Protein AF-A0A1G7IUK8-F1 (afdb_monomer_lite)

Foldseek 3Di:
DFLVVVVVVCVVVAWDFDDDDPQWTWTDHPPDDDIDTRRRPDRDDDD

Organism: NCBI:txid641691

Secondary structure (DSSP, 8-state):
-BHHHHHHHHHHTT-EEEEEETTEEEEE-SSS-S-EEEE--TTSBP-

InterPro domains:
  IPR012933 HicA mRNA interferase family [PF07927] (4-46)
  IPR038570 HicA superfamily [G3DSA:3.30.920.30] (1-47)

Structure (mmCIF, N/CA/C/O backbone):
data_AF-A0A1G7IUK8-F1
#
_entry.id   AF-A0A1G7IUK8-F1
#
loop_
_atom_site.group_PDB
_atom_site.id
_atom_site.type_symbol
_atom_site.label_atom_id
_atom_site.label_alt_id
_atom_site.label_comp_id
_atom_site.label_asym_id
_atom_site.label_entity_id
_atom_site.label_seq_id
_atom_site.pdbx_PDB_ins_code
_atom_site.Cartn_x
_atom_site.Cartn_y
_atom_site.Cartn_z
_atom_site.occupancy
_atom_site.B_iso_or_equiv
_atom_site.auth_seq_id
_atom_site.auth_comp_id
_atom_site.auth_asym_id
_atom_site.auth_atom_id
_atom_site.pdbx_PDB_model_num
ATOM 1 N N . MET A 1 1 ? -1.658 -8.049 -13.507 1.00 54.56 1 MET A N 1
ATOM 2 C CA . MET A 1 1 ? -2.474 -7.030 -12.779 1.00 54.56 1 MET A CA 1
ATOM 3 C C . MET A 1 1 ? -1.594 -5.818 -12.555 1.00 54.56 1 MET A C 1
ATOM 5 O O . MET A 1 1 ? -0.584 -5.953 -11.878 1.00 54.56 1 MET A O 1
ATOM 9 N N . LYS A 1 2 ? -1.950 -4.647 -13.104 1.00 60.53 2 LYS A N 1
ATOM 10 C CA . LYS A 1 2 ? -1.121 -3.440 -12.947 1.00 60.53 2 LYS A CA 1
ATOM 11 C C . LYS A 1 2 ? -0.856 -3.160 -11.462 1.00 60.53 2 LYS A C 1
ATOM 13 O O . LYS A 1 2 ? -1.816 -3.063 -10.692 1.00 60.53 2 LYS A O 1
ATOM 18 N N . CYS A 1 3 ? 0.412 -2.977 -11.082 1.00 65.88 3 CYS A N 1
ATOM 19 C CA . CYS A 1 3 ? 0.839 -2.650 -9.713 1.00 65.88 3 CYS A CA 1
ATOM 20 C C . CYS A 1 3 ? 0.016 -1.493 -9.119 1.00 65.88 3 CYS A C 1
ATOM 22 O O . CYS A 1 3 ? -0.429 -1.539 -7.972 1.00 65.88 3 CYS A O 1
ATOM 24 N N . SER A 1 4 ? -0.312 -0.499 -9.946 1.00 74.94 4 SER A N 1
ATOM 25 C CA . SER A 1 4 ? -1.130 0.653 -9.566 1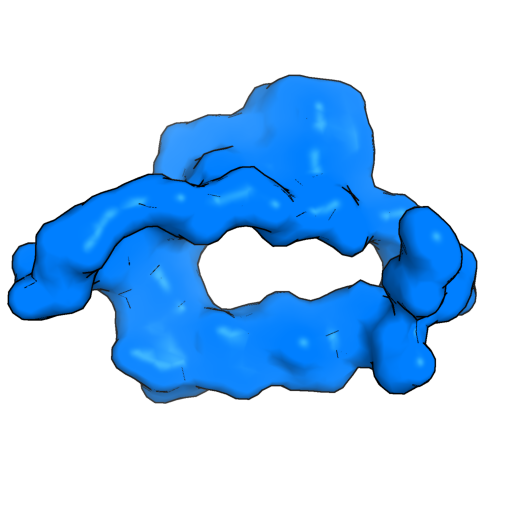.00 74.94 4 SER A CA 1
ATOM 26 C C . SER A 1 4 ? -2.550 0.309 -9.091 1.00 74.94 4 SER A C 1
ATOM 28 O O . SER A 1 4 ? -3.106 1.042 -8.272 1.00 74.94 4 SER A O 1
ATOM 30 N N . LYS A 1 5 ? -3.153 -0.799 -9.549 1.00 85.38 5 LYS A N 1
ATOM 31 C CA . LYS A 1 5 ? -4.485 -1.233 -9.092 1.00 85.38 5 LYS A CA 1
ATOM 32 C C . LYS A 1 5 ? -4.418 -1.837 -7.692 1.00 85.38 5 LYS A C 1
ATOM 34 O O . LYS A 1 5 ? -5.224 -1.462 -6.847 1.00 85.38 5 LYS A O 1
ATOM 39 N N . LEU A 1 6 ? -3.454 -2.725 -7.440 1.00 86.69 6 LEU A N 1
ATOM 40 C CA . LEU A 1 6 ? -3.280 -3.336 -6.121 1.00 86.69 6 LEU A CA 1
ATOM 41 C C . LEU A 1 6 ? -2.913 -2.284 -5.075 1.00 86.69 6 LEU A C 1
ATOM 43 O O . LEU A 1 6 ? -3.523 -2.248 -4.012 1.00 86.69 6 LEU A O 1
ATOM 47 N N . TYR A 1 7 ? -2.002 -1.370 -5.416 1.00 88.38 7 TYR A N 1
ATOM 48 C CA . TYR A 1 7 ? -1.639 -0.267 -4.532 1.00 88.38 7 TYR A CA 1
ATOM 49 C C . TYR A 1 7 ? -2.861 0.571 -4.128 1.00 88.38 7 TYR A C 1
ATOM 51 O O . TYR A 1 7 ? -3.056 0.848 -2.951 1.00 88.38 7 TYR A O 1
ATOM 59 N N . ARG A 1 8 ? -3.744 0.903 -5.084 1.00 90.38 8 ARG A N 1
ATOM 60 C CA . ARG A 1 8 ? -5.004 1.620 -4.812 1.00 90.38 8 ARG A CA 1
ATOM 61 C C . ARG A 1 8 ? -5.980 0.836 -3.935 1.00 90.38 8 ARG A C 1
ATOM 63 O O . ARG A 1 8 ? -6.709 1.450 -3.166 1.00 90.38 8 ARG A O 1
ATOM 70 N N . ILE A 1 9 ? -6.052 -0.486 -4.084 1.00 93.06 9 ILE A N 1
ATOM 71 C CA . ILE A 1 9 ? -6.906 -1.328 -3.234 1.00 93.06 9 ILE A CA 1
ATOM 72 C C . ILE A 1 9 ? -6.374 -1.308 -1.801 1.00 93.06 9 ILE A C 1
ATOM 74 O O . ILE A 1 9 ? -7.139 -1.049 -0.879 1.00 93.06 9 ILE A O 1
ATOM 78 N N . LEU A 1 10 ? -5.065 -1.507 -1.628 1.00 93.62 10 LEU A N 1
ATOM 79 C CA . LEU A 1 10 ? -4.415 -1.506 -0.319 1.00 93.62 10 LEU A CA 1
ATOM 80 C C . LEU A 1 10 ? -4.581 -0.160 0.392 1.00 93.62 10 LEU A C 1
ATOM 82 O O . LEU A 1 10 ? -4.976 -0.133 1.554 1.00 93.62 10 LEU A O 1
ATOM 86 N N . THR A 1 11 ? -4.358 0.958 -0.302 1.00 93.69 11 THR A N 1
ATOM 87 C CA . THR A 1 11 ? -4.522 2.282 0.313 1.00 93.69 11 THR A CA 1
ATOM 88 C C . THR A 1 11 ? -5.968 2.600 0.670 1.00 93.69 11 THR A C 1
ATOM 90 O O . THR A 1 11 ? -6.213 3.166 1.732 1.00 93.69 11 THR A O 1
ATOM 93 N N . LYS A 1 12 ? -6.943 2.184 -0.149 1.00 96.00 12 LYS A N 1
ATOM 94 C CA . LYS A 1 12 ? -8.372 2.294 0.194 1.00 96.00 12 LYS A CA 1
ATOM 95 C C . LYS A 1 12 ? -8.775 1.426 1.384 1.00 96.00 12 LYS A C 1
ATOM 97 O O . LYS A 1 12 ? -9.649 1.824 2.142 1.00 96.00 12 LYS A O 1
ATOM 102 N N . ASP A 1 13 ? -8.151 0.262 1.539 1.00 95.69 13 ASP A N 1
ATOM 103 C CA . ASP A 1 13 ? -8.353 -0.633 2.682 1.00 95.69 13 ASP A CA 1
ATOM 104 C C . ASP A 1 13 ? -7.698 -0.103 3.972 1.00 95.69 13 ASP A C 1
ATOM 106 O O . ASP A 1 13 ? -7.938 -0.654 5.037 1.00 95.69 13 ASP A O 1
ATOM 110 N N . GLY A 1 14 ? -6.912 0.979 3.902 1.00 96.62 14 GLY A N 1
ATOM 111 C CA . GLY A 1 14 ? -6.273 1.607 5.061 1.00 96.62 14 GLY A CA 1
ATOM 112 C C . GLY A 1 14 ? -4.803 1.232 5.249 1.00 96.62 14 GLY A C 1
ATOM 113 O O . GLY A 1 14 ? -4.209 1.572 6.272 1.00 96.62 14 GLY A O 1
ATOM 114 N N . TRP A 1 15 ? -4.188 0.548 4.279 1.00 97.62 15 TRP A N 1
ATOM 115 C CA . TRP A 1 15 ? -2.742 0.344 4.281 1.00 97.62 15 TRP A CA 1
ATOM 116 C C . TRP A 1 15 ? -2.018 1.609 3.837 1.00 97.62 15 TRP A C 1
ATOM 118 O O . TRP A 1 15 ? -2.295 2.167 2.778 1.00 97.62 15 TRP A O 1
ATOM 128 N N . TYR A 1 16 ? -1.017 2.024 4.597 1.00 95.88 16 TYR A N 1
ATOM 129 C CA . TYR A 1 16 ? -0.210 3.200 4.300 1.00 95.88 16 TYR A CA 1
ATOM 130 C C . TYR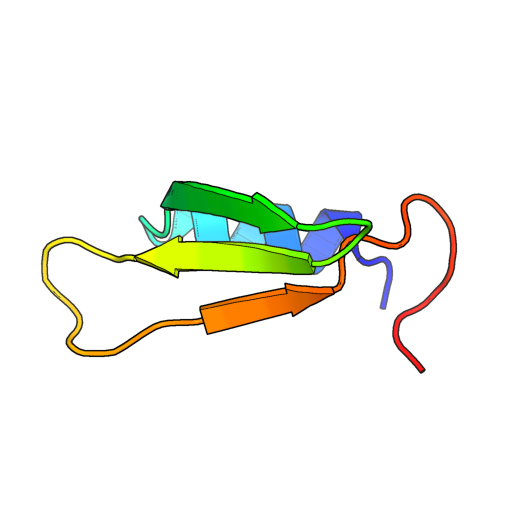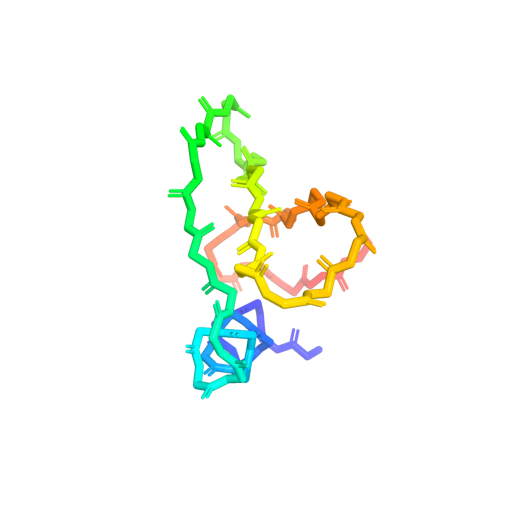 A 1 16 ? 1.274 2.845 4.266 1.00 95.88 16 TYR A C 1
ATOM 132 O O . TYR A 1 16 ? 1.739 1.935 4.958 1.00 95.88 16 TYR A O 1
ATOM 140 N N . ALA A 1 17 ? 2.027 3.549 3.422 1.00 95.56 17 ALA A N 1
ATOM 141 C CA . ALA A 1 17 ? 3.463 3.356 3.289 1.00 95.56 17 ALA A CA 1
ATOM 142 C C . ALA A 1 17 ? 4.194 3.866 4.540 1.00 95.56 17 ALA A C 1
ATOM 144 O O . ALA A 1 17 ? 3.942 4.976 4.998 1.00 95.56 17 ALA A O 1
ATOM 145 N N . VAL A 1 18 ? 5.121 3.064 5.068 1.00 97.06 18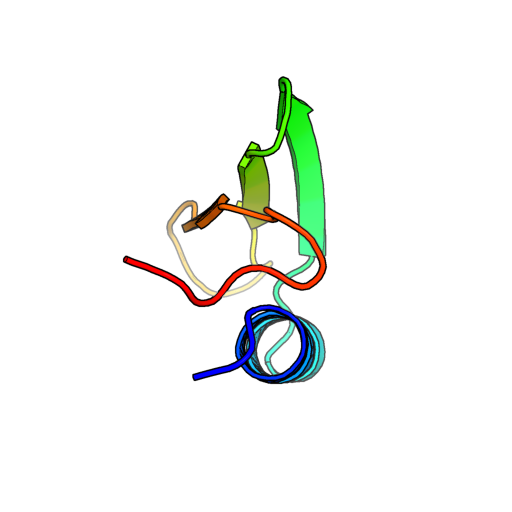 VAL A N 1
ATOM 146 C CA . VAL A 1 18 ? 5.958 3.435 6.225 1.00 97.06 18 VAL A CA 1
ATOM 147 C C . VAL A 1 18 ? 7.423 3.641 5.867 1.00 97.06 18 VAL A C 1
ATOM 149 O O . VAL A 1 18 ? 8.118 4.402 6.527 1.00 97.06 18 VAL A O 1
ATOM 152 N N . SER A 1 19 ? 7.919 2.956 4.838 1.00 95.69 19 SER A N 1
ATOM 153 C CA . SER A 1 19 ? 9.291 3.116 4.351 1.00 95.69 19 SER A CA 1
ATOM 154 C C . SER A 1 19 ? 9.423 2.514 2.961 1.00 95.69 19 SER A C 1
ATOM 156 O O . SER A 1 19 ? 8.757 1.520 2.670 1.00 95.69 19 SER A O 1
ATOM 158 N N . GLN A 1 20 ? 10.339 3.024 2.148 1.00 93.62 20 GLN A N 1
ATOM 159 C CA . GLN A 1 20 ? 10.649 2.467 0.835 1.00 93.62 20 GLN A CA 1
ATOM 160 C C . GLN A 1 20 ? 12.144 2.165 0.730 1.00 93.62 20 GLN A C 1
ATOM 162 O O . GLN A 1 20 ? 12.974 2.945 1.193 1.00 93.62 20 GLN A O 1
ATOM 167 N N . LYS A 1 21 ? 12.485 1.034 0.107 1.00 92.50 21 LYS A N 1
ATOM 168 C CA . LYS A 1 21 ? 13.857 0.695 -0.286 1.00 92.50 21 LYS A CA 1
ATOM 169 C C . LYS A 1 21 ? 13.842 0.191 -1.726 1.00 92.50 21 LYS A C 1
ATOM 171 O O . LYS A 1 21 ? 13.263 -0.854 -2.016 1.00 92.50 21 LYS A O 1
ATOM 176 N N . GLY A 1 22 ? 14.469 0.943 -2.628 1.00 89.44 22 GLY A N 1
ATOM 177 C CA . GLY A 1 22 ? 14.377 0.677 -4.065 1.00 89.44 22 GLY A CA 1
ATOM 178 C C . GLY A 1 22 ? 12.921 0.718 -4.538 1.00 89.44 22 GLY A C 1
A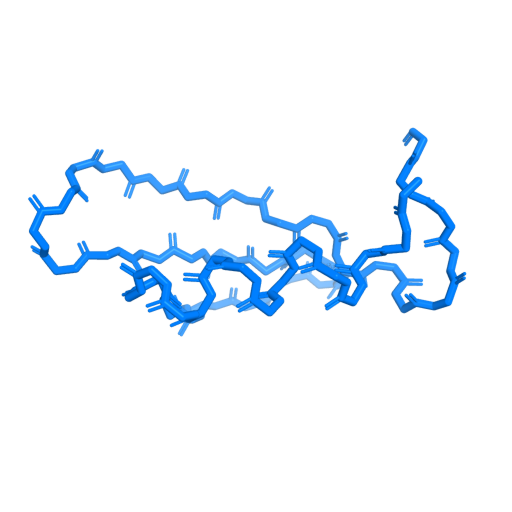TOM 179 O O . GLY A 1 22 ? 12.174 1.625 -4.170 1.00 89.44 22 GLY A O 1
ATOM 180 N N . SER A 1 23 ? 12.508 -0.284 -5.311 1.00 87.50 23 SER A N 1
ATOM 181 C CA . SER A 1 23 ? 11.121 -0.439 -5.763 1.00 87.50 23 SER A CA 1
ATOM 182 C C . SER A 1 23 ? 10.180 -1.001 -4.693 1.00 87.50 23 SER A C 1
ATOM 184 O O . SER A 1 23 ? 8.985 -1.060 -4.928 1.00 87.50 23 SER A O 1
ATOM 186 N N . HIS A 1 24 ? 10.656 -1.428 -3.521 1.00 90.31 24 HIS A N 1
ATOM 187 C CA . HIS A 1 24 ? 9.803 -2.088 -2.530 1.00 90.31 24 HIS A CA 1
ATOM 188 C C . HIS A 1 24 ? 9.313 -1.104 -1.468 1.00 90.31 24 HIS A C 1
ATOM 190 O O . HIS A 1 24 ? 10.106 -0.437 -0.797 1.00 90.31 24 HIS A O 1
ATOM 196 N N . VAL A 1 25 ? 7.996 -1.050 -1.285 1.00 93.44 25 VAL A N 1
ATOM 197 C CA . VAL A 1 25 ? 7.312 -0.211 -0.301 1.00 93.44 25 VAL A CA 1
ATOM 198 C C . VAL A 1 25 ? 6.841 -1.085 0.853 1.00 93.44 25 VAL A C 1
ATOM 200 O O . VAL A 1 25 ? 6.058 -2.012 0.674 1.00 93.44 25 VAL A O 1
ATOM 203 N N . LYS A 1 26 ? 7.293 -0.778 2.064 1.00 96.69 26 LYS A N 1
ATOM 204 C CA . LYS A 1 26 ? 6.763 -1.366 3.292 1.00 96.69 26 LYS A CA 1
ATOM 205 C C . LYS A 1 26 ? 5.471 -0.643 3.651 1.00 96.69 26 LYS A C 1
ATOM 207 O O . LYS A 1 26 ? 5.486 0.581 3.781 1.00 96.69 26 LYS A O 1
ATOM 212 N N . MET A 1 27 ? 4.386 -1.379 3.849 1.00 97.31 27 MET A N 1
ATOM 213 C CA . MET A 1 27 ? 3.087 -0.844 4.245 1.00 97.31 27 MET A CA 1
ATOM 214 C C . MET A 1 27 ? 2.637 -1.433 5.583 1.00 97.31 27 MET A C 1
ATOM 216 O O . MET A 1 27 ? 2.923 -2.593 5.894 1.00 97.31 27 MET A O 1
ATOM 220 N N . ARG A 1 28 ? 1.926 -0.623 6.368 1.00 97.69 28 ARG A N 1
ATOM 221 C CA . ARG A 1 28 ? 1.264 -1.015 7.619 1.00 97.69 28 ARG A CA 1
ATOM 222 C C . ARG A 1 28 ? -0.202 -0.616 7.583 1.00 97.69 28 ARG A C 1
ATOM 224 O O . ARG A 1 28 ? -0.600 0.197 6.757 1.00 97.69 28 ARG A O 1
ATOM 231 N N . HIS A 1 29 ? -0.977 -1.186 8.490 1.00 97.81 29 HIS A N 1
ATOM 232 C CA . HIS A 1 29 ? -2.375 -0.859 8.706 1.00 97.81 29 HIS A CA 1
ATOM 233 C C . HIS A 1 29 ? -2.602 -0.730 10.215 1.00 97.81 29 HIS A C 1
ATOM 235 O O . HIS A 1 29 ? -2.085 -1.533 10.984 1.00 97.81 29 HIS A O 1
ATOM 241 N N . GLU A 1 30 ? -3.390 0.251 10.654 1.00 95.38 30 GLU A N 1
ATOM 242 C CA . GLU A 1 30 ? -3.546 0.560 12.086 1.00 95.38 30 GLU A CA 1
ATOM 243 C C . GLU A 1 30 ? -4.201 -0.579 12.882 1.00 95.38 30 GLU A C 1
ATOM 245 O O . GLU A 1 30 ? -3.785 -0.892 13.990 1.00 95.38 30 GLU A O 1
ATOM 250 N N . LYS A 1 31 ? -5.227 -1.215 12.301 1.00 96.31 31 LYS A N 1
ATOM 251 C CA . LYS A 1 31 ? -5.998 -2.300 12.940 1.00 96.31 31 LYS A CA 1
ATOM 252 C C . LYS A 1 31 ? -5.575 -3.727 12.563 1.00 96.31 31 LYS A C 1
ATOM 254 O O . LYS A 1 31 ? -5.982 -4.667 13.236 1.00 96.31 31 LYS A O 1
ATOM 259 N N . LYS A 1 32 ? -4.841 -3.917 11.460 1.00 95.44 32 LYS A N 1
ATOM 260 C CA . LYS A 1 32 ? -4.498 -5.246 10.929 1.00 95.44 32 LYS A CA 1
ATOM 261 C C . LYS A 1 32 ? -3.036 -5.511 11.241 1.00 95.44 32 LYS A C 1
ATOM 263 O O . LYS A 1 32 ? -2.161 -4.787 10.776 1.00 95.44 32 LYS A O 1
ATOM 268 N N . ASN A 1 33 ? -2.788 -6.554 12.021 1.00 92.31 33 ASN A N 1
ATOM 269 C CA . ASN A 1 33 ? -1.434 -6.952 12.369 1.00 92.31 33 ASN A CA 1
ATOM 270 C C . ASN A 1 33 ? -0.724 -7.521 11.139 1.00 92.31 33 ASN A C 1
ATOM 272 O O . ASN A 1 33 ? -1.263 -8.376 10.438 1.00 92.31 33 ASN A O 1
ATOM 276 N N . GLY A 1 34 ? 0.492 -7.046 10.888 1.00 94.00 34 GLY A N 1
ATOM 277 C CA . GLY A 1 34 ? 1.316 -7.496 9.774 1.00 94.00 34 GLY A CA 1
ATOM 278 C C . GLY A 1 34 ? 1.997 -6.349 9.042 1.00 94.00 34 GLY A C 1
ATOM 279 O O . GLY A 1 34 ? 1.761 -5.167 9.296 1.00 94.00 34 GLY A O 1
ATOM 280 N N . ILE A 1 35 ? 2.888 -6.720 8.131 1.00 95.62 35 ILE A N 1
ATOM 281 C CA . ILE A 1 35 ? 3.605 -5.794 7.262 1.00 95.62 35 ILE A CA 1
ATOM 282 C C . ILE A 1 35 ? 3.477 -6.325 5.841 1.00 95.62 35 ILE A C 1
ATOM 284 O O . ILE A 1 35 ? 3.822 -7.476 5.584 1.00 95.62 35 ILE A O 1
ATOM 288 N N . ILE A 1 36 ? 3.023 -5.480 4.918 1.00 94.94 36 ILE A N 1
ATOM 289 C CA . ILE A 1 36 ? 3.049 -5.792 3.487 1.00 94.94 36 ILE A CA 1
ATOM 290 C C . ILE A 1 36 ? 4.332 -5.214 2.902 1.00 94.94 36 ILE A C 1
ATOM 292 O O . ILE A 1 36 ? 4.641 -4.042 3.111 1.00 94.94 36 ILE A O 1
ATOM 296 N N . ILE A 1 37 ? 5.074 -6.024 2.151 1.00 94.19 37 ILE A N 1
ATOM 297 C CA . ILE A 1 37 ? 6.154 -5.545 1.288 1.00 94.19 37 ILE A CA 1
ATOM 298 C C . ILE A 1 37 ? 5.609 -5.526 -0.136 1.00 94.19 37 ILE A C 1
ATOM 300 O O . ILE A 1 37 ? 5.443 -6.566 -0.762 1.00 94.19 37 ILE A O 1
ATOM 304 N N . PHE A 1 38 ? 5.273 -4.335 -0.619 1.00 91.25 38 PHE A N 1
ATOM 305 C CA . PHE A 1 38 ? 4.665 -4.116 -1.921 1.00 91.25 38 PHE A CA 1
ATOM 306 C C . PHE A 1 38 ? 5.742 -3.787 -2.971 1.00 91.25 38 PHE A C 1
ATOM 308 O O . PHE A 1 38 ? 6.404 -2.752 -2.845 1.00 91.25 38 PHE A O 1
ATOM 315 N N . PRO A 1 39 ? 5.934 -4.616 -4.011 1.00 87.81 39 PRO A N 1
ATOM 316 C CA . PRO A 1 39 ? 6.890 -4.335 -5.077 1.00 87.81 39 PRO A CA 1
ATOM 317 C C . PRO A 1 39 ? 6.303 -3.306 -6.062 1.00 87.81 39 PRO A C 1
ATOM 319 O O . PRO A 1 39 ? 5.495 -3.605 -6.935 1.00 87.81 39 PRO A O 1
ATOM 322 N N . ASN A 1 40 ? 6.696 -2.046 -5.913 1.00 79.38 40 ASN A N 1
ATOM 323 C CA . ASN A 1 40 ? 6.280 -0.919 -6.738 1.00 79.38 40 ASN A CA 1
ATOM 324 C C . ASN A 1 40 ? 7.231 -0.718 -7.933 1.00 79.38 40 ASN A C 1
ATOM 326 O O . ASN A 1 40 ? 8.045 0.205 -7.952 1.00 79.38 40 ASN A O 1
ATOM 330 N N . HIS A 1 41 ? 7.123 -1.580 -8.946 1.00 76.75 41 HIS A N 1
ATOM 331 C CA . HIS A 1 41 ? 7.895 -1.489 -10.199 1.00 76.75 41 HIS A CA 1
ATOM 332 C C . HIS A 1 41 ? 7.274 -0.533 -11.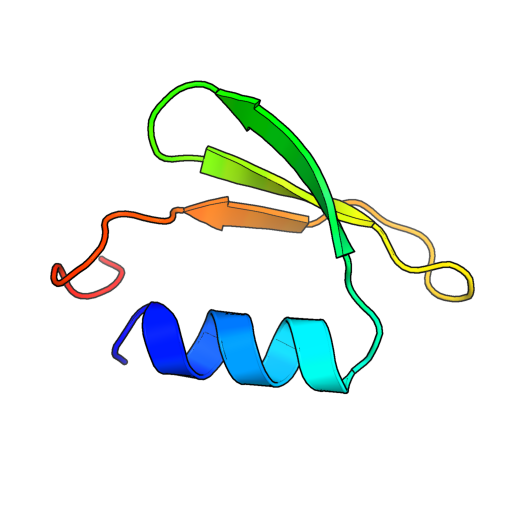240 1.00 76.75 41 HIS A C 1
ATOM 334 O O . HIS A 1 41 ? 7.564 -0.615 -12.433 1.00 76.75 41 HIS A O 1
ATOM 340 N N . GLY A 1 42 ? 6.402 0.385 -10.811 1.00 65.25 42 GLY A N 1
ATOM 341 C CA . GLY A 1 42 ? 5.771 1.360 -11.700 1.00 65.25 42 GLY A CA 1
ATOM 342 C C . GLY A 1 42 ? 4.833 0.713 -12.727 1.00 65.25 42 GLY A C 1
ATOM 343 O O . GLY A 1 42 ? 3.800 0.148 -12.359 1.00 65.25 42 GLY A O 1
ATOM 344 N N . SER A 1 43 ? 5.153 0.861 -14.018 1.00 58.78 43 SER A N 1
ATOM 345 C CA . SER A 1 43 ? 4.345 0.375 -15.149 1.00 58.78 43 SER A CA 1
ATOM 346 C C . SER A 1 43 ? 4.556 -1.103 -15.488 1.00 58.78 43 SER A C 1
ATOM 348 O O . SER A 1 43 ? 3.772 -1.640 -16.272 1.00 58.78 43 SER A O 1
ATOM 350 N N . GLN A 1 44 ? 5.559 -1.768 -14.906 1.00 59.62 44 GLN A N 1
ATOM 351 C CA . GLN A 1 44 ? 5.735 -3.209 -15.075 1.00 59.62 44 GLN A CA 1
ATOM 352 C C . GLN A 1 44 ? 4.667 -3.989 -14.294 1.00 59.62 44 GLN A C 1
ATOM 354 O O . GLN A 1 44 ? 4.284 -3.628 -13.177 1.00 59.62 44 GLN A O 1
ATOM 359 N N . GLU A 1 45 ? 4.150 -5.043 -14.926 1.00 54.91 45 GLU A N 1
ATOM 360 C CA . GLU A 1 45 ? 3.287 -6.046 -14.296 1.00 54.91 45 GLU A CA 1
ATOM 361 C C . GLU A 1 45 ? 4.009 -6.671 -13.085 1.00 54.91 45 GLU A C 1
ATOM 363 O O . GLU A 1 45 ? 5.234 -6.790 -13.090 1.00 54.91 45 GLU A O 1
ATOM 368 N N . MET A 1 46 ? 3.264 -7.071 -12.047 1.00 58.97 46 MET A N 1
ATOM 369 C CA . MET A 1 46 ? 3.835 -7.931 -11.004 1.00 58.97 46 MET A CA 1
ATOM 370 C C . MET A 1 46 ? 4.078 -9.322 -11.588 1.00 58.97 46 MET A C 1
ATOM 372 O O . MET A 1 46 ? 3.115 -9.957 -12.022 1.00 58.97 46 MET A O 1
ATOM 376 N N . GLY A 1 47 ? 5.338 -9.755 -11.600 1.00 53.41 47 GLY A N 1
ATOM 377 C CA . GLY A 1 47 ? 5.795 -11.081 -12.010 1.00 53.41 47 GLY A CA 1
ATOM 378 C C . GLY A 1 47 ? 6.735 -11.666 -10.973 1.00 53.41 47 GLY A C 1
ATOM 379 O O . GLY A 1 47 ? 7.402 -10.860 -10.284 1.00 53.41 47 GLY A O 1
#

Radius of gyration: 10.42 Å; chains: 1; bounding box: 23×14×28 Å

Sequence (47 aa):
MKCSKLYRILTKDGWYAVSQKGSHVKMRHEKKNGIIIFPNHGSQEMG

pLDDT: mean 85.91, std 14.08, range [53.41, 97.81]